Protein AF-A0A850CCG0-F1 (afdb_monomer)

Radius of gyration: 19.28 Å; Cα contacts (8 Å, |Δi|>4): 148; chains: 1; bounding box: 45×33×60 Å

Sequence (146 aa):
GELGYVPVFPDRTGPDDPTYQDWIGAPAVHALGREHGVAGADAAAVMTAAVKMGAQAFMDAYAKRVAGALHLLTCLFDPPSLVLGGEIARAGGETFVESVRRANASLAERILPSAVYGDAVAIGVLDLAYADLKGRVLDAALPEAQ

Secondary structure (DSSP, 8-state):
--GGGSBSSTT--STTSPBHHHHHSHHHHHHHHHHTT---SSHHHHHHHHHHHT-HHHHHHHHHHHHHHHHHHHHHH--S-EEE-HHHHHHHHHHHHHHHHHHTGGGGGGEEE----S-HHHHHHHHHHHHHHHHHHHHHHS----

Solvent-accessible surface area (backbone atoms only — not comparable to full-atom values): 8170 Å² total; per-residue (Å²): 137,67,70,46,71,41,49,70,45,87,92,42,81,54,96,85,44,57,21,39,42,60,62,67,27,56,69,32,45,49,54,50,23,56,78,62,77,32,68,52,95,46,38,33,43,23,33,36,42,26,61,75,69,62,40,56,70,46,46,43,54,52,16,47,50,50,32,54,55,52,50,53,49,40,75,76,64,61,59,89,60,46,68,46,57,61,63,44,45,57,42,29,38,69,72,40,52,51,31,30,24,66,55,31,65,94,48,32,91,34,56,39,74,56,86,70,76,79,64,54,65,63,54,49,52,52,51,52,52,48,54,52,50,52,50,56,51,50,56,70,74,54,66,78,86,125

InterPro domains:
  IPR043129 ATPase, nucleotide binding domain [SSF53067] (1-130)

Organism: NCBI:txid1076443

Nearest PDB structures (foldseek):
  3vov-assembly1_D  TM=6.973E-01  e=1.538E-02  Thermus thermophilus HB8
  3vov-assembly1_B  TM=7.290E-01  e=3.913E-02  Thermus thermophilus HB8
  3vov-assembly1_C  TM=6.831E-01  e=2.664E-02  Thermus thermophilus HB8
  2yhw-assembly1_A-2  TM=6.279E-01  e=3.913E-02  Homo sapiens
  2yhy-assembly1_A  TM=6.335E-01  e=1.052E-01  Homo sapiens

Structure (mmCIF, N/CA/C/O backbone):
data_AF-A0A850CCG0-F1
#
_entry.id   AF-A0A850CCG0-F1
#
loop_
_atom_site.group_PDB
_atom_site.id
_atom_site.type_symbol
_atom_site.label_atom_id
_atom_site.label_alt_id
_atom_site.label_comp_id
_atom_site.label_asym_id
_atom_site.label_entity_id
_atom_site.label_seq_id
_atom_site.pdbx_PDB_ins_code
_atom_site.Cartn_x
_atom_site.Cartn_y
_atom_site.Cartn_z
_atom_site.occupancy
_atom_site.B_iso_or_equiv
_atom_site.auth_seq_id
_atom_site.auth_comp_id
_atom_site.auth_asym_id
_atom_site.auth_atom_id
_atom_site.pdbx_PDB_model_num
ATOM 1 N N . GLY A 1 1 ? 15.416 1.397 -5.322 1.00 59.28 1 GLY A N 1
ATOM 2 C CA . GLY A 1 1 ? 14.725 2.584 -4.788 1.00 59.28 1 GLY A CA 1
ATOM 3 C C . GLY A 1 1 ? 14.325 2.250 -3.376 1.00 59.28 1 GLY A C 1
ATOM 4 O O . GLY A 1 1 ? 13.736 1.200 -3.193 1.00 59.28 1 GLY A O 1
ATOM 5 N N . GLU A 1 2 ? 14.676 3.095 -2.408 1.00 85.38 2 GLU A N 1
ATOM 6 C CA . GLU A 1 2 ? 14.663 2.763 -0.970 1.00 85.38 2 GLU A CA 1
ATOM 7 C C . GLU A 1 2 ? 13.625 3.589 -0.190 1.00 85.38 2 GLU A C 1
ATOM 9 O O . GLU A 1 2 ? 13.845 3.983 0.951 1.00 85.38 2 GLU A O 1
ATOM 14 N N . LEU A 1 3 ? 12.475 3.888 -0.811 1.00 85.50 3 LEU A N 1
ATOM 15 C CA . LEU A 1 3 ? 11.446 4.765 -0.227 1.00 85.50 3 LEU A CA 1
ATOM 16 C C . LEU A 1 3 ? 10.880 4.252 1.103 1.00 85.50 3 LEU A C 1
ATOM 18 O O . LEU A 1 3 ? 10.387 5.046 1.900 1.00 85.50 3 LEU A O 1
ATOM 22 N N . GLY A 1 4 ? 10.986 2.946 1.364 1.00 86.81 4 GLY A N 1
ATOM 23 C CA . GLY A 1 4 ? 10.635 2.363 2.657 1.00 86.81 4 GLY A CA 1
ATOM 24 C C . GLY A 1 4 ? 11.448 2.945 3.816 1.00 86.81 4 GLY A C 1
ATOM 25 O O . GLY A 1 4 ? 10.931 3.020 4.919 1.00 86.81 4 GLY A O 1
ATOM 26 N N . TYR A 1 5 ? 12.666 3.432 3.573 1.00 89.06 5 TYR A N 1
ATOM 27 C CA . TYR A 1 5 ? 13.550 3.981 4.605 1.00 89.06 5 TYR A CA 1
ATOM 28 C C . TYR A 1 5 ? 13.393 5.492 4.814 1.00 89.06 5 TYR A C 1
ATOM 30 O O . TYR A 1 5 ? 14.122 6.087 5.605 1.00 89.06 5 TYR A O 1
ATOM 38 N N . VAL A 1 6 ? 12.451 6.135 4.119 1.00 89.62 6 VAL A N 1
ATOM 39 C CA . VAL A 1 6 ? 12.152 7.551 4.354 1.00 89.62 6 VAL A CA 1
ATOM 40 C C . VAL A 1 6 ? 11.494 7.699 5.736 1.00 89.62 6 VAL A C 1
ATOM 42 O O . VAL A 1 6 ? 10.570 6.935 6.038 1.00 89.62 6 VAL A O 1
ATOM 45 N N . PRO A 1 7 ? 11.925 8.666 6.571 1.00 90.44 7 PRO A N 1
ATOM 46 C CA . PRO A 1 7 ? 11.271 8.959 7.841 1.00 90.44 7 PRO A CA 1
ATOM 47 C C . PRO A 1 7 ? 9.803 9.344 7.647 1.00 90.44 7 PRO A C 1
ATOM 49 O O . PRO A 1 7 ? 9.460 10.124 6.756 1.00 90.44 7 PRO A O 1
ATOM 52 N N . VAL A 1 8 ? 8.928 8.822 8.503 1.00 89.44 8 VAL A N 1
ATOM 53 C CA . VAL A 1 8 ? 7.489 9.154 8.478 1.00 89.44 8 VAL A CA 1
ATOM 54 C C . VAL A 1 8 ? 7.249 10.572 8.988 1.00 89.44 8 VAL A C 1
ATOM 56 O O . VAL A 1 8 ? 6.357 11.272 8.511 1.00 89.44 8 VAL A O 1
ATOM 59 N N . PHE A 1 9 ? 8.065 10.993 9.952 1.00 85.25 9 PHE A N 1
ATOM 60 C CA . PHE A 1 9 ? 8.018 12.308 10.570 1.00 85.25 9 PHE A CA 1
ATOM 61 C C . PHE A 1 9 ? 9.257 13.092 10.118 1.00 85.25 9 PHE A C 1
ATOM 63 O O . PHE A 1 9 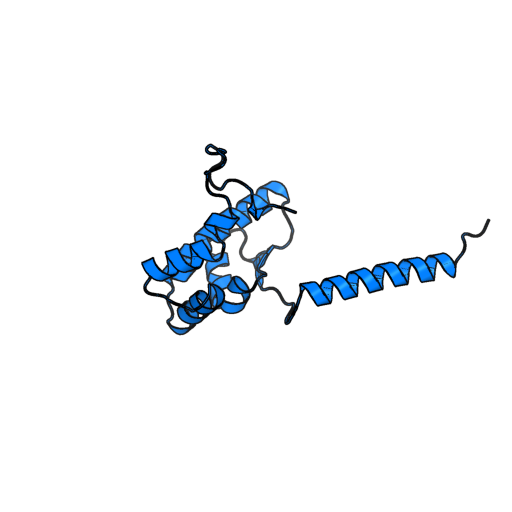? 10.365 12.764 10.535 1.00 85.25 9 PHE A O 1
ATOM 70 N N . PRO A 1 10 ? 9.113 14.088 9.228 1.00 75.00 10 PRO A N 1
ATOM 71 C CA . PRO A 1 10 ? 10.256 14.764 8.608 1.00 75.00 10 PRO A CA 1
ATOM 72 C C . PRO A 1 10 ? 11.094 15.585 9.601 1.00 75.00 10 PRO A C 1
ATOM 74 O O . PRO A 1 10 ? 12.244 15.903 9.319 1.00 75.00 10 PRO A O 1
ATOM 77 N N . ASP A 1 11 ? 10.532 15.920 10.761 1.00 82.94 11 ASP A N 1
ATOM 78 C CA . ASP A 1 11 ? 11.195 16.582 11.885 1.00 82.94 11 ASP A CA 1
ATOM 79 C C . ASP A 1 11 ? 11.951 15.608 12.809 1.00 82.94 11 ASP A C 1
ATOM 81 O O . ASP A 1 11 ? 12.620 16.036 13.750 1.00 82.94 11 ASP A O 1
ATOM 85 N N . ARG A 1 12 ? 11.868 14.301 12.537 1.00 79.31 12 ARG A N 1
ATOM 86 C CA . ARG A 1 12 ? 12.451 13.227 13.340 1.00 79.31 12 ARG A CA 1
ATOM 87 C C . ARG A 1 12 ? 13.243 12.271 12.449 1.00 79.31 12 ARG A C 1
ATOM 89 O O . ARG A 1 12 ? 12.697 11.346 11.853 1.00 79.31 12 ARG A O 1
ATOM 96 N N . THR A 1 13 ? 14.540 12.540 12.323 1.00 76.00 13 THR A N 1
ATOM 97 C CA . THR A 1 13 ? 15.454 11.816 11.420 1.00 76.00 13 THR A CA 1
ATOM 98 C C . THR A 1 13 ? 16.574 11.083 12.162 1.00 76.00 13 THR A C 1
ATOM 100 O O . THR A 1 13 ? 17.636 10.828 11.592 1.00 76.00 13 THR A O 1
ATOM 103 N N . GLY A 1 14 ? 16.395 10.820 13.454 1.00 81.62 14 GLY A N 1
ATOM 104 C CA . GLY A 1 14 ? 17.315 10.014 14.242 1.00 81.62 14 GLY A CA 1
ATOM 105 C C . GLY A 1 14 ? 17.343 8.555 13.766 1.00 81.62 14 GLY A C 1
ATOM 106 O O . GLY A 1 14 ? 16.413 8.098 13.106 1.00 81.62 14 GLY A O 1
ATOM 107 N N . PRO A 1 15 ? 18.397 7.798 14.112 1.00 79.38 15 PRO A N 1
ATOM 108 C CA . PRO A 1 15 ? 18.550 6.404 13.686 1.00 79.38 15 PRO A CA 1
ATOM 109 C C . PRO A 1 15 ? 17.436 5.472 14.193 1.00 79.38 15 PRO A C 1
ATOM 111 O O . PRO A 1 15 ? 17.206 4.433 13.583 1.00 79.38 15 PRO A O 1
ATOM 114 N N . ASP A 1 16 ? 16.744 5.855 15.270 1.00 83.12 16 ASP A N 1
ATOM 115 C CA . ASP A 1 16 ? 15.636 5.099 15.869 1.00 83.12 16 ASP A CA 1
ATOM 116 C C . ASP A 1 16 ? 14.249 5.644 15.473 1.00 83.12 16 ASP A C 1
ATOM 118 O O . ASP A 1 16 ? 13.226 5.168 15.975 1.00 83.12 16 ASP A O 1
ATOM 122 N N . ASP A 1 17 ? 14.184 6.676 14.624 1.00 88.25 17 ASP A N 1
ATOM 123 C CA . ASP A 1 17 ? 12.906 7.245 14.203 1.00 88.25 17 ASP A CA 1
ATOM 124 C C . ASP A 1 17 ? 12.229 6.371 13.133 1.00 88.25 17 ASP A C 1
ATOM 126 O O . ASP A 1 17 ? 12.893 5.811 12.258 1.00 88.25 17 ASP A O 1
ATOM 130 N N . PRO A 1 18 ? 10.890 6.239 13.182 1.00 90.00 18 PRO A N 1
ATOM 131 C CA . PRO A 1 18 ? 10.178 5.280 12.354 1.00 90.00 18 PRO A CA 1
ATOM 132 C C . PRO A 1 18 ? 10.218 5.667 10.877 1.00 90.00 18 PRO A C 1
ATOM 134 O O . PRO A 1 18 ? 9.891 6.793 10.480 1.00 90.00 18 PRO A O 1
ATOM 137 N N . THR A 1 19 ? 10.539 4.678 10.054 1.00 93.25 19 THR A N 1
ATOM 138 C CA . THR A 1 19 ? 10.499 4.777 8.599 1.00 93.25 19 THR A CA 1
ATOM 139 C C . THR A 1 19 ? 9.151 4.314 8.052 1.00 93.25 19 THR A C 1
ATOM 141 O O . THR A 1 19 ? 8.332 3.716 8.760 1.00 93.25 19 THR A O 1
ATOM 144 N N . TYR A 1 20 ? 8.890 4.562 6.768 1.00 92.62 20 TYR A N 1
ATOM 145 C CA . TYR A 1 20 ? 7.694 4.019 6.124 1.00 92.62 20 TYR A CA 1
ATOM 146 C C . TYR A 1 20 ? 7.641 2.488 6.191 1.00 92.62 20 TYR A C 1
ATOM 148 O O . TYR A 1 20 ? 6.554 1.940 6.360 1.00 92.62 20 TYR A O 1
ATOM 156 N N . GLN A 1 21 ? 8.783 1.799 6.148 1.00 91.56 21 GLN A N 1
ATOM 157 C CA . GLN A 1 21 ? 8.879 0.351 6.319 1.00 91.56 21 GLN A CA 1
ATOM 158 C C . GLN A 1 21 ? 8.370 -0.082 7.698 1.00 91.56 21 GLN A C 1
ATOM 160 O O . GLN A 1 21 ? 7.630 -1.060 7.796 1.00 91.56 21 GLN A O 1
ATOM 165 N N . ASP A 1 22 ? 8.684 0.672 8.751 1.00 93.44 22 ASP A N 1
ATOM 166 C CA . ASP A 1 22 ? 8.169 0.411 10.101 1.00 93.44 22 ASP A CA 1
ATOM 167 C C . ASP A 1 22 ? 6.678 0.742 10.219 1.00 93.44 22 ASP A C 1
ATOM 169 O O . ASP A 1 22 ? 5.959 0.128 11.004 1.00 93.44 22 ASP A O 1
ATOM 173 N N . TRP A 1 23 ? 6.200 1.706 9.429 1.00 93.38 23 TRP A N 1
ATOM 174 C CA . TRP A 1 23 ? 4.843 2.245 9.502 1.00 93.38 23 TRP A CA 1
ATOM 175 C C . TRP A 1 23 ? 3.790 1.424 8.757 1.00 93.38 23 TRP A C 1
ATOM 177 O O . TRP A 1 23 ? 2.653 1.301 9.235 1.00 93.38 23 TRP A O 1
ATOM 187 N N . ILE A 1 24 ? 4.155 0.880 7.591 1.00 95.31 24 ILE A N 1
ATOM 188 C CA . ILE A 1 24 ? 3.264 0.110 6.706 1.00 95.31 24 ILE A CA 1
ATOM 189 C C . ILE A 1 24 ? 3.713 -1.344 6.523 1.00 95.31 24 ILE A C 1
ATOM 191 O O . ILE A 1 24 ? 2.966 -2.146 5.974 1.00 95.31 24 ILE A O 1
ATOM 195 N N . GLY A 1 25 ? 4.913 -1.713 6.972 1.00 94.88 25 GLY A N 1
ATOM 196 C CA . GLY A 1 25 ? 5.424 -3.072 6.832 1.00 94.88 25 GLY A CA 1
ATOM 197 C C . GLY A 1 25 ? 4.691 -4.102 7.694 1.00 94.88 25 GLY A C 1
ATOM 198 O O . GLY A 1 25 ? 3.790 -3.802 8.483 1.00 94.88 25 GLY A O 1
ATOM 199 N N . ALA A 1 26 ? 5.119 -5.359 7.5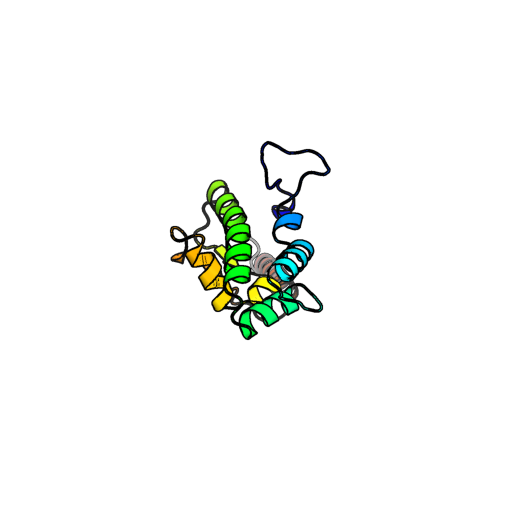67 1.00 96.06 26 ALA A N 1
ATOM 200 C CA . ALA A 1 26 ? 4.482 -6.489 8.239 1.00 96.06 26 ALA A CA 1
ATOM 201 C C . ALA A 1 26 ? 4.334 -6.325 9.772 1.00 96.06 26 ALA A C 1
ATOM 203 O O . ALA A 1 26 ? 3.247 -6.611 10.285 1.00 96.06 26 ALA A O 1
ATOM 204 N N . PRO A 1 27 ? 5.338 -5.820 10.524 1.00 95.69 27 PRO A N 1
ATOM 205 C CA . PRO A 1 27 ? 5.187 -5.604 11.965 1.00 95.69 27 PRO A CA 1
ATOM 206 C C . PRO A 1 27 ? 4.064 -4.619 12.317 1.00 95.69 27 PRO A C 1
ATOM 208 O O . PRO A 1 27 ? 3.286 -4.879 13.240 1.00 95.69 27 PRO A O 1
ATOM 211 N N . ALA A 1 28 ? 3.928 -3.527 11.557 1.00 96.50 28 ALA A N 1
ATOM 212 C CA . ALA A 1 28 ? 2.858 -2.551 11.743 1.00 96.50 28 ALA A CA 1
ATOM 213 C C . ALA A 1 28 ? 1.476 -3.143 11.467 1.00 96.50 28 ALA A C 1
ATOM 215 O O . ALA A 1 28 ? 0.542 -2.872 12.221 1.00 96.50 28 ALA A O 1
ATOM 216 N N . VAL A 1 29 ? 1.346 -3.981 10.435 1.00 98.00 29 VAL A N 1
ATOM 217 C CA . VAL A 1 29 ? 0.093 -4.689 10.138 1.00 98.00 29 VAL A CA 1
ATOM 218 C C . VAL A 1 29 ? -0.313 -5.598 11.294 1.00 98.00 29 VAL A C 1
ATOM 220 O O . VAL A 1 29 ? -1.473 -5.582 11.698 1.00 98.00 29 VAL A O 1
ATOM 223 N N . HIS A 1 30 ? 0.624 -6.347 11.879 1.00 98.12 30 HIS A N 1
ATOM 224 C CA . HIS A 1 30 ? 0.332 -7.172 13.053 1.00 98.12 30 HIS A CA 1
ATOM 225 C C . HIS A 1 30 ? -0.068 -6.341 14.273 1.00 98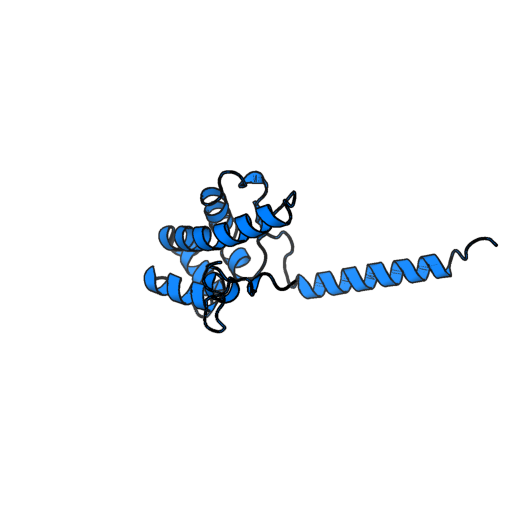.12 30 HIS A C 1
ATOM 227 O O . HIS A 1 30 ? -0.998 -6.718 14.984 1.00 98.12 30 HIS A O 1
ATOM 233 N N . ALA A 1 31 ? 0.636 -5.238 14.538 1.00 97.56 31 ALA A N 1
ATOM 234 C CA . ALA A 1 31 ? 0.319 -4.355 15.657 1.00 97.56 31 ALA A CA 1
ATOM 235 C C . ALA A 1 31 ? -1.087 -3.761 15.517 1.00 97.56 31 ALA A C 1
ATOM 237 O O . ALA A 1 31 ? -1.917 -3.938 16.407 1.00 97.56 31 ALA A O 1
ATOM 238 N N . LEU A 1 32 ? -1.378 -3.179 14.354 1.00 98.00 32 LEU A N 1
ATOM 239 C CA . LEU A 1 32 ? -2.681 -2.606 14.046 1.00 98.00 32 LEU A CA 1
ATOM 240 C C . LEU A 1 32 ? -3.784 -3.676 14.024 1.00 98.00 32 LEU A C 1
ATOM 242 O O . LEU A 1 32 ? -4.889 -3.443 14.501 1.00 98.00 32 LEU A O 1
ATOM 246 N N . GLY A 1 33 ? -3.487 -4.879 13.529 1.00 97.88 33 GLY A N 1
ATOM 247 C CA . GLY A 1 33 ? -4.410 -6.012 13.567 1.00 97.88 33 GLY A CA 1
ATOM 248 C C . GLY A 1 33 ? -4.858 -6.318 14.995 1.00 97.88 33 GLY A C 1
ATOM 249 O O . GLY A 1 33 ? -6.058 -6.367 15.260 1.00 97.88 33 GLY A O 1
ATOM 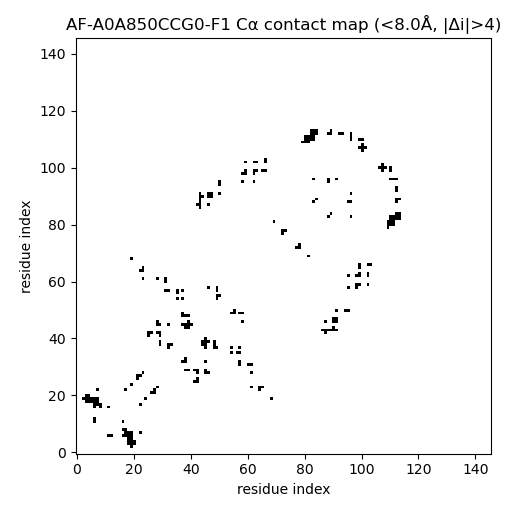250 N N . ARG A 1 34 ? -3.912 -6.425 15.941 1.00 97.75 34 ARG A N 1
ATOM 251 C CA . ARG A 1 34 ? -4.222 -6.668 17.362 1.00 97.75 34 ARG A CA 1
ATOM 252 C C . ARG A 1 34 ? -5.101 -5.576 17.967 1.00 97.75 34 ARG A C 1
ATOM 254 O O . ARG A 1 34 ? -6.044 -5.909 18.678 1.00 97.75 34 ARG A O 1
ATOM 261 N N . GLU A 1 35 ? -4.824 -4.308 17.668 1.00 98.00 35 GLU A N 1
ATOM 262 C CA . GLU A 1 35 ? -5.629 -3.165 18.135 1.00 98.00 35 GLU A CA 1
ATOM 263 C C . GLU A 1 35 ? -7.094 -3.255 17.678 1.00 98.00 35 GLU A C 1
ATOM 265 O O .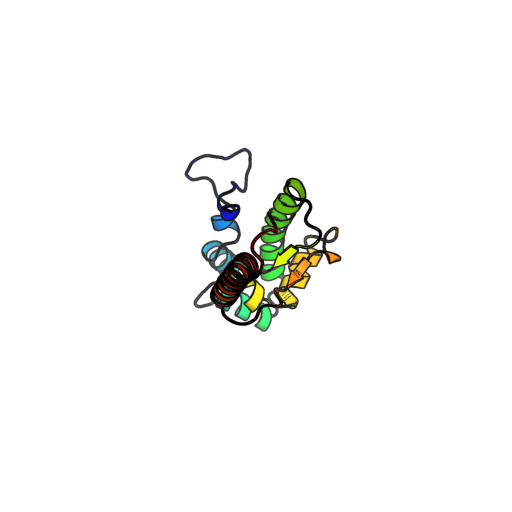 GLU A 1 35 ? -7.999 -2.816 18.385 1.00 98.00 35 GLU A O 1
ATOM 270 N N . HIS A 1 36 ? -7.336 -3.881 16.525 1.00 97.81 36 HIS A N 1
ATOM 271 C CA . HIS A 1 36 ? -8.661 -4.060 15.937 1.00 97.81 36 HIS A CA 1
ATOM 272 C C . HIS A 1 36 ? -9.223 -5.487 16.070 1.00 97.81 36 HIS A C 1
ATOM 274 O O . HIS A 1 36 ? -10.234 -5.806 15.445 1.00 97.81 36 HIS A O 1
ATOM 280 N N . GLY A 1 37 ? -8.596 -6.354 16.872 1.00 98.00 37 GLY A N 1
ATOM 281 C CA . GLY A 1 37 ? -9.064 -7.727 17.091 1.00 98.00 37 GLY A CA 1
ATOM 282 C C . GLY A 1 37 ? -8.915 -8.664 15.883 1.00 98.00 37 GLY A C 1
ATOM 283 O O . GLY A 1 37 ? -9.614 -9.672 15.804 1.00 98.00 37 GLY A O 1
ATOM 284 N N . VAL A 1 38 ? -8.016 -8.354 14.946 1.00 98.31 38 VAL A N 1
ATOM 285 C CA . VAL A 1 38 ? -7.697 -9.179 13.773 1.00 98.31 38 VAL A CA 1
ATOM 286 C C . VAL A 1 38 ? -6.320 -9.820 13.946 1.00 98.31 38 VAL A C 1
ATOM 288 O O . VAL A 1 38 ? -5.328 -9.143 14.213 1.00 98.31 38 VAL A O 1
ATOM 291 N N . ALA A 1 39 ? -6.235 -11.135 13.751 1.00 97.38 39 ALA A N 1
ATOM 292 C CA . ALA A 1 39 ? -4.992 -11.891 13.870 1.00 97.38 39 ALA A CA 1
ATOM 293 C C . ALA A 1 39 ? -4.760 -12.798 12.654 1.00 97.38 39 ALA A C 1
ATOM 295 O O . ALA A 1 39 ? -5.693 -13.186 11.955 1.00 97.38 39 ALA A O 1
ATOM 296 N N . GLY A 1 40 ? -3.496 -13.146 12.421 1.00 97.31 40 GLY A N 1
ATOM 297 C CA . GLY A 1 40 ? -3.047 -14.001 11.327 1.00 97.31 40 GLY A CA 1
ATOM 298 C C . GLY A 1 40 ? -1.597 -14.431 11.538 1.00 97.31 40 GLY A C 1
ATOM 299 O O . GLY A 1 40 ? -0.883 -13.815 12.332 1.00 97.31 40 GLY A O 1
ATOM 300 N N . ALA A 1 41 ? -1.182 -15.498 10.852 1.00 97.31 41 ALA A N 1
ATOM 301 C CA . ALA A 1 41 ? 0.171 -16.056 10.961 1.00 97.31 41 ALA A CA 1
ATOM 302 C C . ALA A 1 41 ? 1.258 -15.102 10.432 1.00 97.31 41 ALA A C 1
ATOM 304 O O . ALA A 1 41 ? 2.367 -15.079 10.954 1.00 97.31 41 ALA A O 1
ATOM 305 N N . ASP A 1 42 ? 0.908 -14.287 9.439 1.00 97.94 42 ASP A N 1
ATOM 306 C CA . ASP A 1 42 ? 1.721 -13.223 8.856 1.00 97.94 42 ASP A CA 1
ATOM 307 C C . ASP A 1 42 ? 0.822 -12.020 8.493 1.00 97.94 42 ASP A C 1
ATOM 309 O O . ASP A 1 42 ? -0.401 -12.051 8.677 1.00 97.94 42 ASP A O 1
ATOM 313 N N . ALA A 1 43 ? 1.412 -10.938 7.984 1.00 97.75 43 ALA A N 1
ATOM 314 C CA . ALA A 1 43 ? 0.682 -9.718 7.649 1.00 97.75 43 ALA A CA 1
ATOM 315 C C . ALA A 1 43 ? -0.354 -9.909 6.523 1.00 97.75 43 ALA A C 1
ATOM 317 O O . ALA A 1 43 ? -1.421 -9.289 6.553 1.00 97.75 43 ALA A O 1
ATOM 318 N N . ALA A 1 44 ? -0.082 -10.783 5.551 1.00 97.69 44 ALA A N 1
ATOM 319 C CA . ALA A 1 44 ? -1.034 -11.105 4.491 1.00 97.69 44 ALA A CA 1
ATOM 320 C C . ALA A 1 44 ? -2.218 -11.916 5.047 1.00 97.69 44 ALA A C 1
ATOM 322 O O . ALA A 1 44 ? -3.371 -11.668 4.686 1.00 97.69 44 ALA A O 1
ATOM 323 N N . ALA A 1 45 ? -1.967 -12.825 5.988 1.00 98.31 45 ALA A N 1
ATOM 324 C CA . ALA A 1 45 ? -2.992 -13.567 6.707 1.00 98.31 45 ALA A CA 1
ATOM 325 C C . ALA A 1 45 ? -3.848 -12.648 7.595 1.00 98.31 45 ALA A C 1
ATOM 327 O O . ALA A 1 45 ? -5.065 -12.817 7.623 1.00 98.31 45 ALA A O 1
ATOM 328 N N . VAL A 1 46 ? -3.252 -11.647 8.260 1.00 98.69 46 VAL A N 1
ATOM 329 C CA . VAL A 1 46 ? -3.998 -10.611 9.006 1.00 98.69 46 VAL A CA 1
ATOM 330 C C . VAL A 1 46 ? -4.927 -9.844 8.065 1.00 98.69 46 VAL A C 1
ATOM 332 O O . VAL A 1 46 ? -6.116 -9.720 8.350 1.00 98.69 46 VAL A O 1
ATOM 335 N N . MET A 1 47 ? -4.427 -9.376 6.917 1.00 98.50 47 MET A N 1
ATOM 336 C CA . MET A 1 47 ? -5.257 -8.670 5.936 1.00 98.50 47 MET A CA 1
ATOM 337 C C . MET A 1 47 ? -6.371 -9.568 5.373 1.00 98.50 47 MET A C 1
ATOM 339 O O . MET A 1 47 ? -7.526 -9.154 5.291 1.00 98.50 47 MET A O 1
ATOM 343 N N . THR A 1 48 ? -6.062 -10.829 5.065 1.00 98.56 48 THR A N 1
ATOM 344 C CA . THR A 1 48 ? -7.059 -11.815 4.615 1.00 98.56 48 THR A CA 1
ATOM 345 C C . THR A 1 48 ? -8.152 -12.021 5.667 1.00 98.56 48 THR A C 1
ATOM 347 O O . THR A 1 48 ? -9.337 -12.083 5.334 1.00 98.56 48 THR A O 1
ATOM 350 N N . ALA A 1 49 ? -7.770 -12.134 6.943 1.00 98.50 49 ALA A N 1
ATOM 351 C CA . ALA A 1 49 ? -8.709 -12.257 8.051 1.00 98.50 49 ALA A CA 1
ATOM 352 C C . ALA A 1 49 ? -9.580 -11.000 8.179 1.00 98.50 49 ALA A C 1
ATOM 354 O O . ALA A 1 49 ? -10.799 -11.125 8.284 1.00 98.50 49 ALA A O 1
ATOM 355 N N . ALA A 1 50 ? -8.989 -9.806 8.071 1.00 98.50 50 ALA A N 1
ATOM 356 C CA . ALA A 1 50 ? -9.725 -8.545 8.101 1.00 98.50 50 ALA A CA 1
ATOM 357 C C . ALA A 1 50 ? -10.802 -8.474 7.012 1.00 98.50 50 ALA A C 1
ATOM 359 O O . ALA A 1 50 ? -11.947 -8.136 7.312 1.00 98.50 50 ALA A O 1
ATOM 360 N N . VAL A 1 51 ? -10.463 -8.838 5.770 1.00 98.31 51 VAL A N 1
ATOM 361 C CA . VAL A 1 51 ? -11.423 -8.870 4.657 1.00 98.31 51 VAL A CA 1
ATOM 362 C C . VAL A 1 51 ? -12.549 -9.865 4.938 1.00 98.31 51 VAL A C 1
ATOM 364 O O . VAL A 1 51 ? -13.719 -9.510 4.816 1.00 98.31 51 VAL A O 1
ATOM 367 N N . LYS A 1 52 ? -12.224 -11.090 5.374 1.00 98.12 52 LYS A N 1
ATOM 36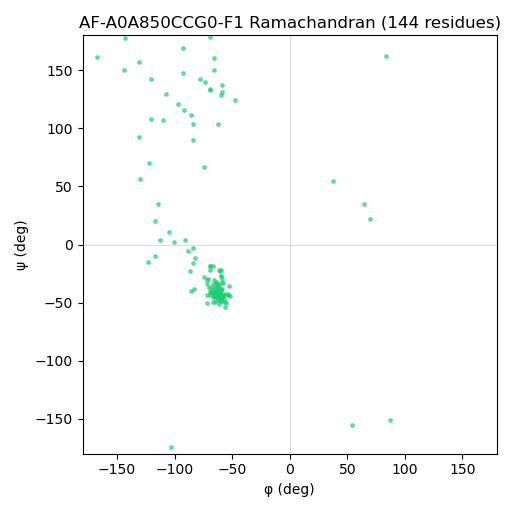8 C CA . LYS A 1 52 ? -13.226 -12.127 5.689 1.00 98.12 52 LYS A CA 1
ATOM 369 C C . LYS A 1 52 ? -14.168 -11.725 6.823 1.00 98.12 52 LYS A C 1
ATOM 371 O O . LYS A 1 52 ? -15.344 -12.069 6.787 1.00 98.12 52 LYS A O 1
ATOM 376 N N . MET A 1 53 ? -13.650 -11.023 7.827 1.00 97.56 53 MET A N 1
ATOM 377 C CA . MET A 1 53 ? -14.415 -10.556 8.985 1.00 97.56 53 MET A CA 1
ATOM 378 C C . MET A 1 53 ? -15.186 -9.258 8.709 1.00 97.56 53 MET A C 1
ATOM 380 O O . MET A 1 53 ? -15.992 -8.855 9.542 1.00 97.56 53 MET A O 1
ATOM 384 N N . GLY A 1 54 ? -14.924 -8.575 7.588 1.00 97.38 54 GLY A N 1
ATOM 385 C CA . GLY A 1 54 ? -15.451 -7.233 7.340 1.00 97.38 54 GLY A CA 1
ATOM 386 C C . GLY A 1 54 ? -14.907 -6.192 8.326 1.00 97.38 54 GLY A C 1
ATOM 387 O O . GLY A 1 54 ? -15.626 -5.275 8.718 1.00 97.38 54 GLY A O 1
ATOM 388 N N . ALA A 1 55 ? -13.649 -6.330 8.758 1.00 97.94 55 ALA A N 1
ATOM 389 C CA . ALA A 1 55 ? -13.006 -5.461 9.745 1.00 97.94 55 ALA A CA 1
ATOM 390 C C . ALA A 1 55 ? -12.633 -4.089 9.146 1.00 97.94 55 ALA A C 1
ATOM 392 O O . ALA A 1 55 ? -11.460 -3.740 8.996 1.00 97.94 55 ALA A O 1
ATOM 393 N N . GLN A 1 56 ? -13.648 -3.296 8.794 1.00 97.81 56 GLN A N 1
ATOM 394 C CA . GLN A 1 56 ? -13.478 -2.045 8.055 1.00 97.81 56 GLN A CA 1
ATOM 395 C C . GLN A 1 56 ? -12.628 -1.019 8.808 1.00 97.81 56 GLN A C 1
ATOM 397 O O . GLN A 1 56 ? -11.797 -0.356 8.200 1.00 97.81 56 GLN A O 1
ATOM 402 N N . ALA A 1 57 ? -12.763 -0.944 10.136 1.00 98.06 57 ALA A N 1
ATOM 403 C CA . ALA A 1 57 ? -11.975 -0.028 10.959 1.00 98.06 57 ALA A CA 1
ATOM 404 C C . ALA A 1 57 ? -10.460 -0.289 10.852 1.00 98.06 57 ALA A C 1
ATOM 406 O O . ALA A 1 57 ? -9.686 0.658 10.740 1.00 98.06 57 ALA A O 1
ATOM 407 N N . PHE A 1 58 ? -10.048 -1.562 10.818 1.00 98.44 58 PHE A N 1
ATOM 408 C CA . PHE A 1 58 ? -8.654 -1.944 10.586 1.00 98.44 58 PHE A CA 1
ATOM 409 C C . PHE A 1 58 ? -8.199 -1.548 9.178 1.00 98.44 58 PHE A C 1
ATOM 411 O O . PHE A 1 58 ? -7.153 -0.920 9.019 1.00 98.44 58 PHE A O 1
ATOM 418 N N . MET A 1 59 ? -8.994 -1.891 8.155 1.00 98.38 59 MET A N 1
ATOM 419 C CA . MET A 1 59 ? -8.646 -1.596 6.762 1.00 98.38 59 MET A CA 1
ATOM 420 C C . MET A 1 59 ? -8.539 -0.089 6.516 1.00 98.38 59 MET A C 1
ATOM 422 O O . MET A 1 59 ? -7.592 0.343 5.868 1.00 98.38 59 MET A O 1
ATOM 426 N N . ASP A 1 60 ? -9.441 0.715 7.080 1.00 98.25 60 ASP A N 1
ATOM 427 C CA . ASP A 1 60 ? -9.405 2.176 6.989 1.00 98.25 60 ASP A CA 1
ATOM 428 C C . ASP A 1 60 ? -8.203 2.765 7.738 1.00 98.25 60 ASP A C 1
ATOM 430 O O . ASP A 1 60 ? -7.556 3.691 7.246 1.00 98.25 60 ASP A O 1
ATOM 434 N N . ALA A 1 61 ? -7.871 2.236 8.919 1.00 98.19 61 ALA A N 1
ATOM 435 C CA . ALA A 1 61 ? -6.702 2.678 9.674 1.00 98.19 61 ALA A CA 1
ATOM 436 C C . ALA A 1 61 ? -5.400 2.374 8.920 1.00 98.19 61 ALA A C 1
ATOM 438 O O . ALA A 1 61 ? -4.532 3.242 8.811 1.00 98.19 61 ALA A O 1
ATOM 439 N N . TYR A 1 62 ? -5.281 1.180 8.338 1.00 98.12 62 TYR A N 1
ATOM 440 C CA . TYR A 1 62 ? -4.119 0.807 7.539 1.00 98.12 62 TYR A CA 1
ATOM 441 C C . TYR A 1 62 ? -4.061 1.598 6.224 1.00 98.12 62 TYR A C 1
ATOM 443 O O . TYR A 1 62 ? -3.006 2.110 5.849 1.00 98.12 62 TYR A O 1
ATOM 451 N N . ALA A 1 63 ? -5.204 1.798 5.564 1.00 98.19 63 ALA A N 1
ATOM 452 C CA . ALA A 1 63 ? -5.317 2.596 4.349 1.00 98.19 63 ALA A CA 1
ATOM 453 C C . ALA A 1 63 ? -4.866 4.049 4.551 1.00 98.19 63 ALA A C 1
ATOM 455 O O . ALA A 1 63 ? -4.184 4.596 3.688 1.00 98.19 63 ALA A O 1
ATOM 456 N N . LYS A 1 64 ? -5.163 4.660 5.707 1.00 97.00 64 LYS A N 1
ATOM 457 C CA . LYS A 1 64 ? -4.647 5.993 6.069 1.00 97.00 64 LYS A CA 1
ATOM 458 C C . LYS A 1 64 ? -3.122 6.028 6.176 1.00 97.00 64 LYS A C 1
ATOM 460 O O . LYS A 1 64 ? -2.513 7.031 5.817 1.00 97.00 64 LYS A O 1
ATOM 465 N N . ARG A 1 65 ? -2.485 4.948 6.640 1.00 96.25 65 ARG A N 1
ATOM 466 C CA . ARG A 1 65 ? -1.015 4.862 6.679 1.00 96.25 65 ARG A CA 1
ATOM 467 C C . ARG A 1 65 ? -0.425 4.767 5.274 1.00 96.25 65 ARG A C 1
ATOM 469 O O . ARG A 1 65 ? 0.526 5.479 4.966 1.00 96.25 65 ARG A O 1
ATOM 476 N N . VAL A 1 66 ? -1.032 3.950 4.412 1.00 96.69 66 VAL A N 1
ATOM 477 C CA . VAL A 1 66 ? -0.646 3.837 2.996 1.00 96.69 66 VAL A CA 1
ATOM 478 C C . VAL A 1 66 ? -0.858 5.160 2.254 1.00 96.69 66 VAL A C 1
ATOM 480 O O . VAL A 1 66 ? -0.006 5.552 1.463 1.00 96.69 66 VAL A O 1
ATOM 483 N N . ALA A 1 67 ? -1.932 5.894 2.557 1.00 95.19 67 ALA A N 1
ATOM 484 C CA . ALA A 1 67 ? -2.211 7.213 1.991 1.00 95.19 67 ALA A CA 1
ATOM 485 C C . ALA A 1 67 ? -1.049 8.200 2.159 1.00 95.19 67 ALA A C 1
ATOM 487 O O . ALA A 1 67 ? -0.677 8.871 1.201 1.00 95.19 67 ALA A O 1
ATOM 488 N N . GLY A 1 68 ? -0.421 8.237 3.340 1.00 92.88 68 GLY A N 1
ATOM 489 C CA . GLY A 1 68 ? 0.755 9.080 3.578 1.00 92.88 68 GLY A CA 1
ATOM 490 C C . GLY A 1 68 ? 1.908 8.768 2.618 1.00 92.88 68 GLY A C 1
ATOM 491 O O . GLY A 1 68 ? 2.472 9.676 2.009 1.00 92.88 68 GLY A O 1
ATOM 492 N N . ALA A 1 69 ? 2.191 7.479 2.399 1.00 92.62 69 ALA A N 1
ATOM 493 C CA . ALA A 1 69 ? 3.234 7.041 1.471 1.00 92.62 69 ALA A CA 1
ATOM 494 C C . ALA A 1 69 ? 2.901 7.396 0.011 1.00 92.62 69 ALA A C 1
ATOM 496 O O . ALA A 1 69 ? 3.771 7.835 -0.742 1.00 92.62 69 ALA A O 1
ATOM 497 N N . LEU A 1 70 ? 1.635 7.243 -0.392 1.00 95.00 70 LEU A N 1
ATOM 498 C CA . LEU A 1 70 ? 1.176 7.622 -1.732 1.00 95.00 70 LEU A CA 1
ATOM 499 C C . LEU A 1 70 ? 1.250 9.134 -1.959 1.00 95.00 70 LEU A C 1
ATOM 501 O O . LEU A 1 70 ? 1.611 9.573 -3.052 1.00 95.00 70 LEU A O 1
ATOM 505 N N . HIS A 1 71 ? 0.948 9.931 -0.936 1.00 92.25 71 HIS A N 1
ATOM 506 C CA . HIS A 1 71 ? 1.063 11.380 -1.012 1.00 92.25 71 HIS A CA 1
ATOM 507 C C . HIS A 1 71 ? 2.523 11.804 -1.186 1.00 92.25 71 HIS A C 1
ATOM 509 O O . HIS A 1 71 ? 2.821 12.577 -2.089 1.00 92.25 71 HIS A O 1
ATOM 515 N N . LEU A 1 72 ? 3.443 11.219 -0.408 1.00 90.81 72 LEU A N 1
ATOM 516 C CA . LEU A 1 72 ? 4.884 11.431 -0.568 1.00 90.81 72 LEU A CA 1
ATOM 517 C C . LEU A 1 72 ? 5.348 11.112 -1.998 1.00 90.81 72 LEU A C 1
ATOM 519 O O . LEU A 1 72 ? 6.003 11.934 -2.635 1.00 90.81 72 LEU A O 1
ATOM 523 N N . LEU A 1 73 ? 4.978 9.939 -2.518 1.00 92.44 73 LEU A N 1
ATOM 524 C CA . LEU A 1 73 ? 5.285 9.524 -3.890 1.00 92.44 73 LEU A CA 1
ATOM 525 C C . LEU A 1 73 ? 4.755 10.514 -4.930 1.00 92.44 73 LEU A C 1
ATOM 527 O O . LEU A 1 73 ? 5.461 10.858 -5.876 1.00 92.44 73 LEU A O 1
ATOM 531 N N . THR A 1 74 ? 3.523 10.984 -4.742 1.00 94.31 74 THR A N 1
ATOM 532 C CA . THR A 1 74 ? 2.880 11.935 -5.653 1.00 94.31 74 THR A CA 1
ATOM 533 C C . THR A 1 74 ? 3.558 13.301 -5.600 1.00 94.31 74 THR A C 1
ATOM 535 O O . THR A 1 74 ? 3.812 13.885 -6.646 1.00 94.31 74 THR A O 1
ATOM 538 N N . CYS A 1 75 ? 3.932 13.787 -4.416 1.00 92.25 75 CYS A N 1
ATOM 539 C CA . CYS A 1 75 ? 4.673 15.039 -4.262 1.00 92.25 75 CYS A CA 1
ATOM 540 C C . CYS A 1 75 ? 6.059 14.999 -4.921 1.00 92.25 75 CYS A C 1
ATOM 542 O O . CYS A 1 75 ? 6.522 16.024 -5.411 1.00 92.25 75 CYS A O 1
ATOM 544 N N . LEU A 1 76 ? 6.730 13.844 -4.909 1.00 91.25 76 LEU A N 1
ATOM 545 C CA . LEU A 1 76 ? 8.086 13.705 -5.445 1.00 91.25 76 LEU A CA 1
ATOM 546 C C . LEU A 1 76 ? 8.118 13.432 -6.950 1.00 91.25 76 LEU A C 1
ATOM 548 O O . LEU A 1 76 ? 8.991 13.951 -7.642 1.00 91.25 76 LEU A O 1
ATOM 552 N N . PHE A 1 77 ? 7.205 12.597 -7.446 1.00 93.81 77 PHE A N 1
ATOM 553 C CA . PHE A 1 77 ? 7.280 12.061 -8.809 1.00 93.81 77 PHE A CA 1
ATOM 554 C C . PHE A 1 77 ? 6.050 12.352 -9.671 1.00 93.81 77 PHE A C 1
ATOM 556 O O . PHE A 1 77 ? 6.122 12.148 -10.878 1.00 93.81 77 PHE A O 1
ATOM 563 N N . ASP A 1 78 ? 4.931 12.763 -9.068 1.00 95.62 78 ASP A N 1
ATOM 564 C CA . ASP A 1 78 ? 3.614 12.928 -9.701 1.00 95.62 78 ASP A CA 1
ATOM 565 C C . ASP A 1 78 ? 3.276 11.854 -10.764 1.00 95.62 78 ASP A C 1
ATOM 567 O O . ASP A 1 78 ? 2.963 12.162 -11.915 1.00 95.62 78 ASP A O 1
ATOM 571 N N . PRO A 1 79 ? 3.347 10.552 -10.421 1.00 95.31 79 PRO A N 1
ATOM 572 C CA . PRO A 1 79 ? 3.254 9.491 -11.416 1.00 95.31 79 PRO A CA 1
ATOM 573 C C . PRO A 1 79 ? 1.813 9.334 -11.925 1.00 95.31 79 PRO A C 1
ATOM 575 O O . PRO A 1 79 ? 0.886 9.323 -11.116 1.00 95.31 79 PRO A O 1
ATOM 578 N N . PRO A 1 80 ? 1.566 9.103 -13.223 1.00 95.44 80 PRO A N 1
ATOM 579 C CA . PRO A 1 80 ? 0.201 9.024 -13.759 1.00 95.44 80 PRO A CA 1
ATOM 580 C C . PRO A 1 80 ? -0.650 7.910 -13.120 1.00 95.44 80 PRO A C 1
ATOM 582 O O . PRO A 1 80 ? -1.874 7.998 -13.118 1.00 95.44 80 PRO A O 1
ATOM 585 N N . SER A 1 81 ? -0.017 6.894 -12.527 1.00 96.50 81 SER A N 1
ATOM 586 C CA . SER A 1 81 ? -0.671 5.798 -11.809 1.00 96.50 81 SER A CA 1
ATOM 587 C C . SER A 1 81 ? 0.137 5.349 -10.589 1.00 96.50 81 SER A C 1
ATOM 589 O O . SER A 1 81 ? 1.367 5.373 -10.606 1.00 96.50 81 SER A O 1
ATOM 591 N N . LEU A 1 82 ? -0.561 4.858 -9.568 1.00 96.75 82 LEU A N 1
ATOM 592 C CA . LEU A 1 82 ? -0.031 4.293 -8.330 1.00 96.75 82 LEU A CA 1
ATOM 593 C C . LEU A 1 82 ? -0.522 2.846 -8.203 1.00 96.75 82 LEU A C 1
ATOM 595 O O . LEU A 1 82 ? -1.699 2.603 -7.942 1.00 96.75 82 LEU A O 1
ATOM 599 N N . VAL A 1 83 ? 0.373 1.878 -8.390 1.00 95.75 83 VAL A N 1
ATOM 600 C CA . VAL A 1 83 ? 0.022 0.452 -8.339 1.00 95.75 83 VAL A CA 1
ATOM 601 C C . VAL A 1 83 ? 0.344 -0.118 -6.961 1.00 95.75 83 VAL A C 1
ATOM 603 O O . VAL A 1 83 ? 1.494 -0.100 -6.524 1.00 95.75 83 VAL A O 1
ATOM 606 N N . LEU A 1 84 ? -0.667 -0.656 -6.278 1.00 95.25 84 LEU A N 1
ATOM 607 C CA . LEU A 1 84 ? -0.508 -1.323 -4.989 1.00 95.25 84 LEU A CA 1
ATOM 608 C C . LEU A 1 84 ? -0.095 -2.783 -5.203 1.00 95.25 84 LEU A C 1
ATOM 610 O O . LEU A 1 84 ? -0.903 -3.637 -5.576 1.00 95.25 84 LEU A O 1
ATOM 614 N N . GLY A 1 85 ? 1.192 -3.045 -4.979 1.00 91.94 85 GLY A N 1
ATOM 615 C CA . GLY A 1 85 ? 1.796 -4.374 -5.026 1.00 91.94 85 GLY A CA 1
ATOM 616 C C . GLY A 1 85 ? 2.065 -4.973 -3.643 1.00 91.94 85 GLY A C 1
ATOM 617 O O . GLY A 1 85 ? 1.724 -4.406 -2.605 1.00 91.94 85 GLY A O 1
ATOM 618 N N . GLY A 1 86 ? 2.721 -6.132 -3.641 1.00 90.94 86 GLY A N 1
ATOM 619 C CA . GLY A 1 86 ? 3.093 -6.845 -2.422 1.00 90.94 86 GLY A CA 1
ATOM 620 C C . GLY A 1 86 ? 1.974 -7.714 -1.847 1.00 90.94 86 GLY A C 1
ATOM 621 O O . GLY A 1 86 ? 0.792 -7.590 -2.177 1.00 90.94 86 GLY A O 1
ATOM 622 N N . GLU A 1 87 ? 2.366 -8.640 -0.975 1.00 93.56 87 GLU A N 1
ATOM 623 C CA . GLU A 1 87 ? 1.478 -9.701 -0.494 1.00 93.56 87 GLU A CA 1
ATOM 624 C C . GLU A 1 87 ? 0.317 -9.177 0.355 1.00 93.56 87 GLU A C 1
ATOM 626 O O . GLU A 1 87 ? -0.788 -9.703 0.254 1.00 93.56 87 GLU A O 1
ATOM 631 N N . ILE A 1 88 ? 0.535 -8.106 1.124 1.00 95.88 88 ILE A N 1
ATOM 632 C CA . ILE A 1 88 ? -0.500 -7.482 1.961 1.00 95.88 88 ILE A CA 1
ATOM 633 C C . ILE A 1 88 ? -1.591 -6.850 1.088 1.00 95.88 88 ILE A C 1
ATOM 635 O O . ILE A 1 88 ? -2.771 -7.121 1.296 1.00 95.88 88 ILE A O 1
ATOM 639 N N . ALA A 1 89 ? -1.217 -6.043 0.086 1.00 95.19 89 ALA A N 1
ATOM 640 C CA . ALA A 1 89 ? -2.190 -5.424 -0.815 1.00 95.19 89 ALA A CA 1
ATOM 641 C C . ALA A 1 89 ? -2.959 -6.485 -1.615 1.00 95.19 89 ALA A C 1
ATOM 643 O O . ALA A 1 89 ? -4.181 -6.409 -1.730 1.00 95.19 89 ALA A O 1
ATOM 644 N N . ARG A 1 90 ? -2.260 -7.528 -2.087 1.00 94.62 90 ARG A N 1
ATOM 645 C CA . ARG A 1 90 ? -2.877 -8.664 -2.786 1.00 94.62 90 ARG A CA 1
ATOM 646 C C . ARG A 1 90 ? -3.869 -9.423 -1.904 1.00 94.62 90 ARG A C 1
ATOM 648 O O . ARG A 1 90 ? -4.951 -9.756 -2.373 1.00 94.62 90 ARG A O 1
ATOM 655 N N . ALA A 1 91 ? -3.520 -9.684 -0.646 1.00 96.19 91 ALA A N 1
ATOM 656 C CA . ALA A 1 91 ? -4.408 -10.334 0.317 1.00 96.19 91 ALA A CA 1
ATOM 657 C C . ALA A 1 91 ? -5.661 -9.498 0.623 1.00 96.19 91 ALA A C 1
ATOM 659 O O . ALA A 1 91 ? -6.730 -10.053 0.865 1.00 96.19 91 ALA A O 1
ATOM 660 N N . GLY A 1 92 ? -5.528 -8.170 0.598 1.00 96.00 92 GLY A N 1
ATOM 661 C CA . GLY A 1 92 ? -6.642 -7.239 0.769 1.00 96.00 92 GLY A CA 1
ATOM 662 C C . GLY A 1 92 ? -7.556 -7.131 -0.454 1.00 96.00 92 GLY A C 1
ATOM 663 O O . GLY A 1 92 ? -8.744 -6.837 -0.308 1.00 96.00 92 GLY A O 1
ATOM 664 N N . GLY A 1 93 ? -7.011 -7.377 -1.649 1.00 95.44 93 GLY A N 1
ATOM 665 C CA . GLY A 1 93 ? -7.734 -7.295 -2.915 1.00 95.44 93 GLY A CA 1
ATOM 666 C C . GLY A 1 93 ? -8.432 -5.947 -3.113 1.00 95.44 93 GLY A C 1
ATOM 667 O O . GLY A 1 93 ? -8.059 -4.934 -2.518 1.00 95.44 93 GLY A O 1
ATOM 668 N N . GLU A 1 94 ? -9.488 -5.944 -3.927 1.00 96.12 94 GLU A N 1
ATOM 669 C CA . GLU A 1 94 ? -10.233 -4.723 -4.255 1.00 96.12 94 GLU A CA 1
ATOM 670 C C . GLU A 1 94 ? -10.828 -4.041 -3.013 1.00 96.12 94 GLU A C 1
ATOM 672 O O . GLU A 1 94 ? -10.858 -2.818 -2.932 1.00 96.12 94 GLU A O 1
ATOM 677 N N . THR A 1 95 ? -11.225 -4.813 -1.996 1.00 97.25 95 THR A N 1
ATOM 678 C CA . THR A 1 95 ? -11.778 -4.290 -0.736 1.00 97.25 95 THR A CA 1
ATOM 679 C C . THR A 1 95 ? -10.794 -3.369 -0.014 1.00 97.25 95 THR A C 1
ATOM 681 O O . THR A 1 95 ? -11.157 -2.281 0.452 1.00 97.25 95 THR A O 1
ATOM 684 N N . PHE A 1 96 ? -9.531 -3.788 0.083 1.00 97.69 96 PHE A N 1
ATOM 685 C CA . PHE A 1 96 ? -8.501 -2.949 0.679 1.00 97.69 96 PHE A CA 1
ATOM 686 C C . PHE A 1 96 ? -8.138 -1.775 -0.231 1.00 97.69 96 PHE A C 1
ATOM 688 O O . PHE A 1 96 ? -8.048 -0.649 0.256 1.00 97.69 96 PHE A O 1
ATOM 695 N N . VAL A 1 97 ? -7.992 -2.006 -1.541 1.00 97.69 97 VAL A N 1
ATOM 696 C CA . VAL A 1 97 ? -7.688 -0.935 -2.504 1.00 97.69 97 VAL A CA 1
ATOM 697 C C . VAL A 1 97 ? -8.739 0.170 -2.437 1.00 97.69 97 VAL A C 1
ATOM 699 O O . VAL A 1 97 ? -8.384 1.342 -2.367 1.00 97.69 97 VAL A O 1
ATOM 702 N N . GLU A 1 98 ? -10.019 -0.181 -2.339 1.00 97.94 98 GLU A N 1
ATOM 703 C CA . GLU A 1 98 ? -11.099 0.793 -2.204 1.00 97.94 98 GLU A CA 1
ATOM 704 C C . GLU A 1 98 ? -11.009 1.587 -0.895 1.00 97.94 98 GLU A C 1
ATOM 706 O O . GLU A 1 98 ? -11.317 2.776 -0.846 1.00 97.94 98 GLU A O 1
ATOM 711 N N . SER A 1 99 ? 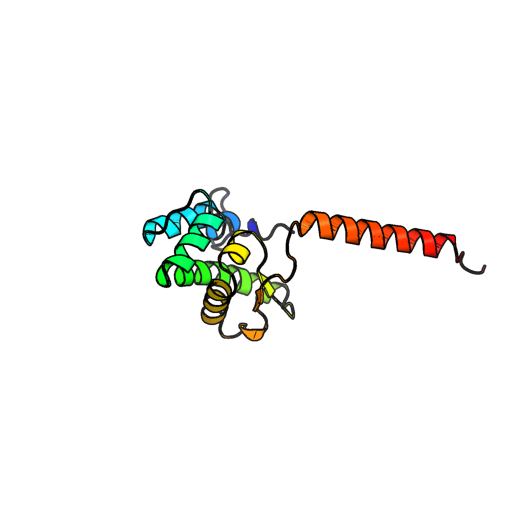-10.505 0.968 0.172 1.00 98.19 99 SER A N 1
ATOM 712 C CA . SER A 1 99 ? -10.240 1.672 1.430 1.00 98.19 99 SER A CA 1
ATOM 713 C C . SER A 1 99 ? -9.090 2.677 1.277 1.00 98.19 99 SER A C 1
ATOM 715 O O . SER A 1 99 ? -9.175 3.793 1.793 1.00 98.19 99 SER A O 1
ATOM 717 N N . VAL A 1 100 ? -8.059 2.343 0.492 1.00 98.19 100 VAL A N 1
ATOM 718 C CA . VAL A 1 100 ? -6.974 3.272 0.128 1.00 98.19 100 VAL A CA 1
ATOM 719 C C . VAL A 1 100 ? -7.471 4.398 -0.781 1.00 98.19 100 VAL A C 1
ATOM 721 O O . VAL A 1 100 ? -7.100 5.551 -0.554 1.00 98.19 100 VAL A O 1
ATOM 724 N N . ARG A 1 101 ? -8.345 4.111 -1.755 1.00 98.19 101 ARG A N 1
ATOM 725 C CA . ARG A 1 101 ? -8.973 5.135 -2.607 1.00 98.19 101 ARG A CA 1
ATOM 726 C C . ARG A 1 101 ? -9.799 6.116 -1.792 1.00 98.19 101 ARG A C 1
ATOM 728 O O . ARG A 1 101 ? -9.609 7.319 -1.934 1.00 98.19 101 ARG A O 1
ATOM 735 N N . ARG A 1 102 ? -10.641 5.633 -0.871 1.00 97.75 102 ARG A N 1
ATOM 736 C CA . ARG A 1 102 ? -11.395 6.513 0.040 1.00 97.75 102 ARG A CA 1
ATOM 737 C C . ARG A 1 102 ? -10.480 7.375 0.907 1.00 97.75 102 ARG A C 1
ATOM 739 O O . ARG A 1 102 ? -10.777 8.547 1.119 1.00 97.75 102 ARG A O 1
ATOM 746 N N . ALA A 1 103 ? -9.362 6.825 1.384 1.00 97.62 103 ALA A N 1
ATOM 747 C CA . ALA A 1 103 ? -8.371 7.583 2.149 1.00 97.62 103 ALA A CA 1
ATOM 748 C C . ALA A 1 103 ? -7.606 8.623 1.300 1.00 97.62 103 ALA A C 1
ATOM 750 O O . ALA A 1 103 ? -7.041 9.557 1.860 1.00 97.62 103 ALA A O 1
ATOM 751 N N . ASN A 1 104 ? -7.614 8.489 -0.032 1.00 96.38 104 ASN A N 1
ATOM 752 C CA . ASN A 1 104 ? -6.945 9.374 -0.991 1.00 96.38 104 ASN A CA 1
ATOM 753 C C . ASN A 1 104 ? -7.908 9.804 -2.105 1.00 96.38 104 ASN A C 1
ATOM 755 O O . ASN A 1 104 ? -7.630 9.582 -3.282 1.00 96.38 104 ASN A O 1
ATOM 759 N N . ALA A 1 105 ? -9.046 10.407 -1.754 1.00 96.19 105 ALA A N 1
ATOM 760 C CA . ALA A 1 105 ? -10.117 10.679 -2.718 1.00 96.19 105 ALA A CA 1
ATOM 761 C C . ALA A 1 105 ? -9.650 11.448 -3.975 1.00 96.19 105 ALA A C 1
ATOM 763 O O . ALA A 1 105 ? -10.102 11.152 -5.075 1.00 96.19 105 ALA A O 1
ATOM 764 N N . SER A 1 106 ? -8.697 12.379 -3.840 1.00 95.12 106 SER A N 1
ATOM 765 C CA . SER A 1 106 ? -8.127 13.132 -4.970 1.00 95.12 106 SER A CA 1
ATOM 766 C C . SER A 1 106 ? -7.251 12.300 -5.916 1.00 95.12 106 SER A C 1
ATOM 768 O O . SER A 1 106 ? -6.997 12.725 -7.039 1.00 95.12 106 SER A O 1
ATOM 770 N N . LEU A 1 107 ? -6.779 11.132 -5.477 1.00 95.94 107 LEU A N 1
ATOM 771 C CA . LEU A 1 107 ? -5.930 10.217 -6.245 1.00 95.94 107 LEU A CA 1
ATOM 772 C C . LEU A 1 107 ? -6.646 8.905 -6.586 1.00 95.94 107 LEU A C 1
ATOM 774 O O . LEU A 1 107 ? -6.019 8.016 -7.155 1.00 95.94 107 LEU A O 1
ATOM 778 N N . ALA A 1 108 ? -7.931 8.760 -6.248 1.00 96.94 108 ALA A N 1
ATOM 779 C CA . ALA A 1 108 ? -8.656 7.492 -6.321 1.00 96.94 108 ALA A CA 1
ATOM 780 C C . ALA A 1 108 ? -8.546 6.808 -7.696 1.00 96.94 108 ALA A C 1
ATOM 782 O O . ALA A 1 108 ? -8.254 5.616 -7.763 1.00 96.94 108 ALA A O 1
ATOM 783 N N . GLU A 1 109 ? -8.692 7.570 -8.783 1.00 96.75 109 GLU A N 1
ATOM 784 C CA . GLU A 1 109 ? -8.617 7.060 -10.162 1.00 96.75 109 GLU A CA 1
ATOM 785 C C . GLU A 1 109 ? -7.205 6.619 -10.578 1.00 96.75 109 GLU A C 1
ATOM 787 O O . GLU A 1 109 ? -7.047 5.799 -11.478 1.00 96.75 109 GLU A O 1
ATOM 792 N N . ARG A 1 110 ? -6.166 7.127 -9.903 1.00 97.19 110 ARG A N 1
ATOM 793 C CA . ARG A 1 110 ? -4.764 6.766 -10.157 1.00 97.19 110 ARG A CA 1
ATOM 794 C C . ARG A 1 110 ? -4.363 5.492 -9.413 1.00 97.19 110 ARG A C 1
ATOM 796 O O . ARG A 1 110 ? -3.323 4.926 -9.733 1.00 97.19 110 ARG A O 1
ATOM 803 N N . ILE A 1 111 ? -5.138 5.051 -8.417 1.00 98.00 111 ILE A N 1
ATOM 804 C CA . ILE A 1 111 ? -4.787 3.930 -7.536 1.00 98.00 111 ILE A CA 1
ATOM 805 C C . ILE A 1 111 ? -5.336 2.617 -8.101 1.00 98.00 111 ILE A C 1
ATOM 807 O O . ILE A 1 111 ? -6.550 2.390 -8.164 1.00 98.00 111 ILE A O 1
ATOM 811 N N . LEU A 1 112 ? -4.416 1.725 -8.461 1.00 96.75 112 LEU A N 1
ATOM 812 C CA . LEU A 1 112 ? -4.702 0.456 -9.123 1.00 96.75 112 LEU A CA 1
ATOM 813 C C . LEU A 1 112 ? -4.196 -0.729 -8.285 1.00 96.75 112 LEU A C 1
ATOM 815 O O . LEU A 1 112 ? -3.108 -0.646 -7.709 1.00 96.75 112 LEU A O 1
ATOM 819 N N . PRO A 1 113 ? -4.923 -1.858 -8.228 1.00 95.19 113 PRO A N 1
ATOM 820 C CA . PRO A 1 113 ? -4.335 -3.113 -7.771 1.00 95.19 113 PRO A CA 1
ATOM 821 C C . PRO A 1 113 ? -3.255 -3.581 -8.755 1.00 95.19 113 PRO A C 1
ATOM 823 O O . PRO A 1 113 ? -3.357 -3.353 -9.962 1.00 95.19 113 PRO A O 1
ATOM 826 N N . SER A 1 114 ? -2.238 -4.292 -8.264 1.00 92.38 114 SER A N 1
ATOM 827 C CA . SER A 1 114 ? -1.338 -5.029 -9.158 1.00 92.38 114 SER A CA 1
ATOM 828 C C . SER A 1 114 ? -2.116 -6.060 -9.983 1.00 92.38 114 SER A C 1
ATOM 830 O O . SER A 1 114 ? -2.830 -6.894 -9.428 1.00 92.38 114 SER A O 1
ATOM 832 N N . ALA A 1 115 ? -1.923 -6.034 -11.303 1.00 87.88 115 ALA A N 1
ATOM 833 C CA . ALA A 1 115 ? -2.453 -7.035 -12.231 1.00 87.88 115 ALA A CA 1
ATOM 834 C C . ALA A 1 115 ? -1.510 -8.238 -12.423 1.00 87.88 115 ALA A C 1
ATOM 836 O O . ALA A 1 115 ? -1.859 -9.200 -13.107 1.00 87.88 115 ALA A O 1
ATOM 837 N N . VAL A 1 116 ? -0.303 -8.193 -11.843 1.00 86.12 116 VAL A N 1
ATOM 838 C CA . VAL A 1 116 ? 0.666 -9.287 -11.950 1.00 86.12 116 VAL A CA 1
ATOM 839 C C . VAL A 1 116 ? 0.375 -10.314 -10.865 1.00 86.12 116 VAL A C 1
ATOM 841 O O . VAL A 1 116 ? 0.559 -10.061 -9.672 1.00 86.12 116 VAL A O 1
ATOM 844 N N . TYR A 1 117 ? -0.080 -11.484 -11.301 1.00 77.19 117 TYR A N 1
ATOM 845 C CA . TYR A 1 117 ? -0.289 -12.649 -10.452 1.00 77.19 117 TYR A CA 1
ATOM 846 C C . TYR A 1 117 ? 0.959 -13.540 -10.446 1.00 77.19 117 TYR A C 1
ATOM 848 O O . TYR A 1 117 ? 1.651 -13.662 -11.453 1.00 77.19 117 TYR A O 1
ATOM 856 N N . GLY A 1 118 ? 1.218 -14.205 -9.319 1.00 80.38 118 GLY A N 1
ATOM 857 C CA . GLY A 1 118 ? 2.393 -15.064 -9.148 1.00 80.38 118 GLY A CA 1
ATOM 858 C C . GLY A 1 118 ? 3.617 -14.294 -8.657 1.00 80.38 118 GLY A C 1
ATOM 859 O O . GLY A 1 118 ? 3.486 -13.308 -7.931 1.00 80.38 118 GLY A O 1
ATOM 860 N N . ASP A 1 119 ? 4.805 -14.774 -9.018 1.00 83.88 119 ASP A N 1
ATOM 861 C CA . ASP A 1 119 ? 6.068 -14.151 -8.629 1.00 83.88 119 ASP A CA 1
ATOM 862 C C . ASP A 1 119 ? 6.411 -13.006 -9.591 1.00 83.88 119 ASP A C 1
AT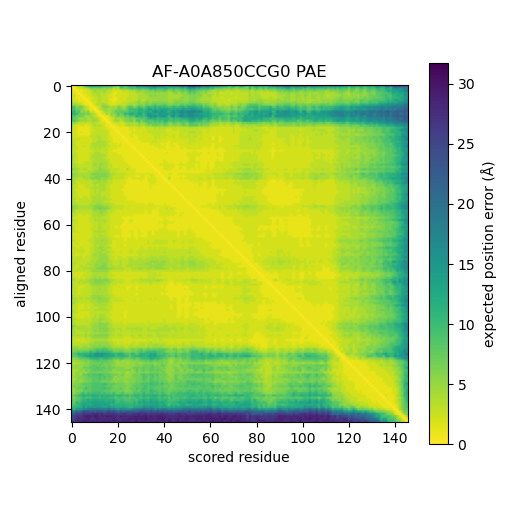OM 864 O O . ASP A 1 119 ? 7.058 -13.192 -10.624 1.00 83.88 119 ASP A O 1
ATOM 868 N N . ALA A 1 120 ? 5.942 -11.804 -9.249 1.00 85.25 120 ALA A N 1
ATOM 869 C CA . ALA A 1 120 ? 6.202 -10.597 -10.026 1.00 85.25 120 ALA A CA 1
ATOM 870 C C . ALA A 1 120 ? 7.704 -10.287 -10.156 1.00 85.25 120 ALA A C 1
ATOM 872 O O . ALA A 1 120 ? 8.112 -9.687 -11.150 1.00 85.25 120 ALA A O 1
ATOM 873 N N . VAL A 1 121 ? 8.528 -10.714 -9.191 1.00 87.75 121 VAL A N 1
ATOM 874 C CA . VAL A 1 121 ? 9.982 -10.527 -9.243 1.00 87.75 121 VAL A CA 1
ATOM 875 C C . VAL A 1 121 ? 10.575 -11.449 -10.299 1.00 87.75 121 VAL A C 1
ATOM 877 O O . VAL A 1 121 ? 11.280 -10.976 -11.187 1.00 87.75 121 VAL A O 1
ATOM 880 N N . ALA A 1 122 ? 10.246 -12.741 -10.263 1.00 89.31 122 ALA A N 1
ATOM 881 C CA . ALA A 1 122 ? 10.729 -13.700 -11.255 1.00 89.31 122 ALA A CA 1
ATOM 882 C C . ALA A 1 122 ? 10.274 -13.339 -12.680 1.00 89.31 122 ALA A C 1
ATOM 884 O O . ALA A 1 122 ? 11.076 -13.382 -13.614 1.00 89.31 122 ALA A O 1
ATOM 885 N N . ILE A 1 123 ? 9.010 -12.929 -12.844 1.00 89.19 123 ILE A N 1
ATOM 886 C CA . ILE A 1 123 ? 8.477 -12.453 -14.129 1.00 89.19 123 ILE A CA 1
ATOM 887 C C . ILE A 1 123 ? 9.263 -11.227 -14.612 1.00 89.19 123 ILE A C 1
ATOM 889 O O . ILE A 1 123 ? 9.678 -11.188 -15.768 1.00 89.19 123 ILE A O 1
ATOM 893 N N . GLY A 1 124 ? 9.520 -10.257 -13.730 1.00 89.38 124 GLY A N 1
ATOM 894 C CA . GLY A 1 124 ? 10.293 -9.063 -14.070 1.00 89.38 124 GLY A CA 1
ATOM 895 C C . GLY A 1 124 ? 11.732 -9.378 -14.481 1.00 89.38 124 GLY A C 1
ATOM 896 O O . GLY A 1 124 ? 12.231 -8.807 -15.446 1.00 89.38 124 GLY A O 1
ATOM 897 N N . VAL A 1 125 ? 12.391 -10.323 -13.803 1.00 94.38 125 VAL A N 1
ATOM 898 C CA . VAL A 1 125 ? 13.746 -10.774 -14.167 1.00 94.38 125 VAL A CA 1
ATOM 899 C C . VAL A 1 125 ? 13.766 -11.395 -15.563 1.00 94.38 125 VAL A C 1
ATOM 901 O O . VAL A 1 125 ? 14.665 -11.095 -16.348 1.00 94.38 125 VAL A O 1
ATOM 904 N N . LEU A 1 126 ? 12.782 -12.236 -15.890 1.00 94.12 126 LEU A N 1
ATOM 905 C CA . LEU A 1 126 ? 12.670 -12.845 -17.216 1.00 94.12 126 LEU A CA 1
ATOM 906 C C . LEU A 1 126 ? 12.446 -11.798 -18.311 1.00 94.12 126 LEU A C 1
ATOM 908 O O . LEU A 1 126 ? 13.078 -11.885 -19.362 1.00 94.12 126 LEU A O 1
ATOM 912 N N . ASP A 1 127 ? 11.593 -10.805 -18.060 1.00 94.06 127 ASP A N 1
ATOM 913 C CA . ASP 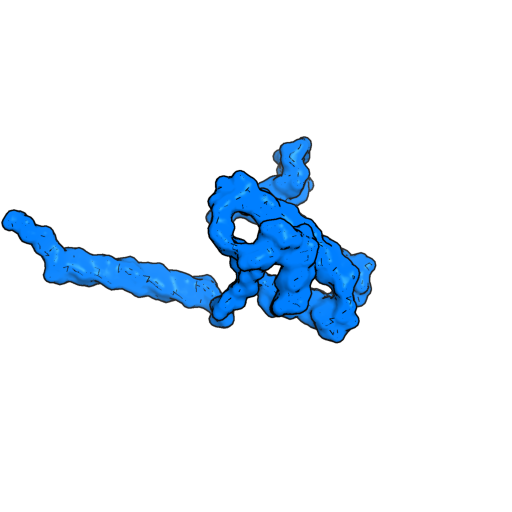A 1 127 ? 11.324 -9.723 -19.010 1.00 94.06 127 ASP A CA 1
ATOM 914 C C . ASP A 1 127 ? 12.568 -8.852 -19.252 1.00 94.06 127 ASP A C 1
ATOM 916 O O . ASP A 1 127 ? 12.944 -8.606 -20.398 1.00 94.06 127 ASP A O 1
ATOM 920 N N . LEU A 1 128 ? 13.287 -8.488 -18.182 1.00 94.94 128 LEU A N 1
ATOM 921 C CA . LEU A 1 128 ? 14.567 -7.774 -18.255 1.00 94.94 128 LEU A CA 1
ATOM 922 C C . LEU A 1 128 ? 15.612 -8.553 -19.061 1.00 94.94 128 LEU A C 1
ATOM 924 O O . LEU A 1 128 ? 16.241 -7.994 -19.959 1.00 94.94 128 LEU A O 1
ATOM 928 N N . ALA A 1 129 ? 15.780 -9.844 -18.762 1.00 95.69 129 ALA A N 1
ATOM 929 C CA . ALA A 1 129 ? 16.722 -10.707 -19.468 1.00 95.69 129 ALA A CA 1
ATOM 930 C C . ALA A 1 129 ? 16.355 -10.862 -20.952 1.00 95.69 129 ALA A C 1
ATOM 932 O O . ALA A 1 129 ? 17.231 -10.844 -21.816 1.00 95.69 129 ALA A O 1
ATOM 933 N N . TYR A 1 130 ? 15.063 -10.983 -21.261 1.00 96.56 130 TYR A N 1
ATOM 934 C CA . TYR A 1 130 ? 14.580 -11.068 -22.634 1.00 96.56 130 TYR A CA 1
ATOM 935 C C . TYR A 1 130 ? 14.806 -9.764 -23.409 1.00 96.56 130 TYR A C 1
ATOM 937 O O . TYR A 1 130 ? 15.290 -9.804 -24.541 1.00 96.56 130 TYR A O 1
ATOM 945 N N . ALA A 1 131 ? 14.490 -8.612 -22.811 1.00 95.69 131 ALA A N 1
ATOM 946 C CA . ALA A 1 131 ? 14.681 -7.305 -23.433 1.00 95.69 131 ALA A CA 1
ATOM 947 C C . ALA A 1 131 ? 16.161 -7.030 -23.744 1.00 95.69 131 ALA A C 1
ATOM 949 O O . ALA A 1 131 ? 16.490 -6.602 -24.852 1.00 95.69 131 ALA A O 1
ATOM 950 N N . ASP A 1 132 ? 17.048 -7.342 -22.798 1.00 96.31 132 ASP A N 1
ATOM 951 C CA . ASP A 1 132 ? 18.497 -7.229 -22.969 1.00 96.31 132 ASP A CA 1
ATOM 952 C C . ASP A 1 132 ? 19.018 -8.165 -24.073 1.00 96.31 132 ASP A C 1
ATOM 954 O O . ASP A 1 132 ? 19.719 -7.717 -24.984 1.00 96.31 132 ASP A O 1
ATOM 958 N N . LEU A 1 133 ? 18.615 -9.442 -24.065 1.00 96.38 133 LEU A N 1
ATOM 959 C CA . LEU A 1 133 ? 19.007 -10.392 -25.108 1.00 96.38 133 LEU A CA 1
ATOM 960 C C . LEU A 1 133 ? 18.536 -9.935 -26.493 1.00 96.38 133 LEU A C 1
ATOM 962 O O . LEU A 1 133 ? 19.303 -9.984 -27.455 1.00 96.38 133 LEU A O 1
ATOM 966 N N . LYS A 1 134 ? 17.287 -9.470 -26.598 1.00 95.38 134 LYS A N 1
ATOM 967 C CA . LYS A 1 134 ? 16.726 -8.948 -27.846 1.00 95.38 134 LYS A CA 1
ATOM 968 C C . LYS A 1 134 ? 17.544 -7.768 -28.370 1.00 95.38 134 LYS A C 1
ATOM 970 O O . LYS A 1 134 ? 17.843 -7.753 -29.561 1.00 95.38 134 LYS A O 1
ATOM 975 N N . GLY A 1 135 ? 17.913 -6.820 -27.505 1.00 94.44 135 GLY A N 1
ATOM 976 C CA . GLY A 1 135 ? 18.768 -5.687 -27.872 1.00 94.44 135 GLY A CA 1
ATOM 977 C C . GLY A 1 135 ? 20.092 -6.157 -28.475 1.00 94.44 135 GLY A C 1
ATOM 978 O O . GLY A 1 135 ? 20.385 -5.858 -29.627 1.00 94.44 135 GLY A O 1
ATOM 979 N N . ARG A 1 136 ? 20.818 -7.024 -27.759 1.00 94.06 136 ARG A N 1
ATOM 980 C CA . ARG A 1 136 ? 22.119 -7.548 -28.214 1.00 94.06 136 ARG A CA 1
ATOM 981 C C . ARG A 1 136 ? 22.044 -8.309 -29.537 1.00 94.06 136 ARG A C 1
ATOM 983 O O . ARG A 1 136 ? 22.953 -8.207 -30.355 1.00 94.06 136 ARG A O 1
ATOM 990 N N . VAL A 1 137 ? 20.990 -9.101 -29.743 1.00 94.62 137 VAL A N 1
ATOM 991 C CA . VAL A 1 137 ? 20.804 -9.858 -30.991 1.00 94.62 137 VAL A CA 1
ATOM 992 C C . VAL A 1 137 ? 20.543 -8.919 -32.166 1.00 94.62 137 VAL A C 1
ATOM 994 O O . VAL A 1 137 ? 21.097 -9.135 -33.241 1.00 94.62 137 VAL A O 1
ATOM 997 N N . LEU A 1 138 ? 19.720 -7.885 -31.973 1.00 93.44 138 LEU A N 1
ATOM 998 C CA . LEU A 1 138 ? 19.440 -6.899 -33.018 1.00 93.44 138 LEU A CA 1
ATOM 999 C C . LEU A 1 138 ? 20.691 -6.088 -33.371 1.00 93.44 138 LEU A C 1
ATOM 1001 O O . LEU A 1 138 ? 20.994 -5.959 -34.556 1.00 93.44 138 LEU A O 1
ATOM 1005 N N . ASP A 1 139 ? 21.450 -5.645 -32.368 1.00 93.19 139 ASP A N 1
ATOM 1006 C CA . ASP A 1 139 ? 22.704 -4.907 -32.566 1.00 93.19 139 ASP A CA 1
ATOM 1007 C C . ASP A 1 139 ? 23.746 -5.750 -33.321 1.00 93.19 139 ASP A C 1
ATOM 1009 O O . ASP A 1 139 ? 24.448 -5.256 -34.201 1.00 93.19 139 ASP A O 1
ATOM 1013 N N . ALA A 1 140 ? 23.824 -7.053 -33.030 1.00 90.25 140 ALA A N 1
ATOM 1014 C CA . ALA A 1 140 ? 24.729 -7.967 -33.727 1.00 90.25 140 ALA A CA 1
ATOM 1015 C C . ALA A 1 140 ? 24.294 -8.279 -35.173 1.00 90.25 140 ALA A C 1
ATOM 1017 O O . ALA A 1 140 ? 25.141 -8.566 -36.020 1.00 90.25 140 ALA A O 1
ATOM 1018 N N . ALA A 1 141 ? 22.988 -8.266 -35.459 1.00 85.50 141 ALA A N 1
ATOM 1019 C CA . ALA A 1 141 ? 22.435 -8.607 -36.772 1.00 85.50 141 ALA A CA 1
ATOM 1020 C C . ALA A 1 141 ? 22.380 -7.417 -37.747 1.00 85.50 141 ALA A C 1
ATOM 1022 O O . ALA A 1 141 ? 22.341 -7.629 -38.960 1.00 85.50 141 ALA A O 1
ATOM 1023 N N . LEU A 1 142 ? 22.376 -6.183 -37.237 1.00 78.25 142 LEU A N 1
ATOM 1024 C CA . LEU A 1 142 ? 22.359 -4.942 -38.015 1.00 78.25 142 LEU A CA 1
ATOM 1025 C C . LEU A 1 142 ? 23.581 -4.082 -37.656 1.00 78.25 142 LEU A C 1
ATOM 1027 O O . LEU A 1 142 ? 23.420 -3.045 -37.012 1.00 78.25 142 LEU A O 1
ATOM 1031 N N . PRO A 1 143 ? 24.805 -4.484 -38.048 1.00 70.19 143 PRO A N 1
ATOM 1032 C CA . PRO A 1 143 ? 25.963 -3.623 -37.857 1.00 70.19 143 PRO A CA 1
ATOM 1033 C C . PRO A 1 143 ? 25.723 -2.297 -38.592 1.00 70.19 143 PRO A C 1
ATOM 1035 O O . PRO A 1 143 ? 25.301 -2.307 -39.752 1.00 70.19 143 PRO A O 1
ATOM 1038 N N . GLU A 1 144 ? 25.950 -1.170 -37.907 1.00 65.69 144 GLU A N 1
ATOM 1039 C CA . GLU A 1 144 ? 25.822 0.166 -38.496 1.00 65.69 144 GLU A CA 1
ATOM 1040 C C . GLU A 1 144 ? 26.553 0.201 -39.844 1.00 65.69 144 GLU A C 1
ATOM 1042 O O . GLU A 1 144 ? 27.730 -0.158 -39.936 1.00 65.69 144 GLU A O 1
ATOM 1047 N N . ALA A 1 145 ? 25.831 0.579 -40.902 1.00 59.34 145 ALA A N 1
ATOM 1048 C CA . ALA A 1 145 ? 26.409 0.745 -42.225 1.00 59.34 145 ALA A CA 1
ATOM 1049 C C . ALA A 1 145 ? 27.459 1.867 -42.159 1.00 59.34 145 ALA A C 1
ATOM 1051 O O . ALA A 1 145 ? 27.094 3.039 -42.058 1.00 59.34 145 ALA A O 1
ATOM 1052 N N . GLN A 1 146 ? 28.740 1.481 -42.150 1.00 46.97 146 GLN A N 1
ATOM 1053 C CA . GLN A 1 146 ? 29.886 2.383 -42.314 1.00 46.97 146 GLN A CA 1
ATOM 1054 C C . GLN A 1 146 ? 29.892 3.032 -43.697 1.00 46.97 146 GLN A C 1
ATOM 1056 O O . GLN A 1 146 ? 29.593 2.321 -44.685 1.00 46.97 146 GLN A O 1
#

Foldseek 3Di:
DPQQQCALDVVDDDPPGHGLCNCQPWVNLQVLLVVQVFDAPTSLRSLLRCQVVVSLVSLLVSLLSVLSSVVVCCVVPVDQADEDDDSNLVSNPPVSQVSNCVSVVVCNVRYHYDPDPDDPPVVVVVVVVVVVVVVVVVCVVCPPDD

Mean predicted aligned error: 5.4 Å

pLDDT: mean 92.55, std 8.16, range [46.97, 98.69]